Protein AF-A0A382TPK1-F1 (afdb_monomer)

Sequence (88 aa):
ILAALFTGVLDLTALLGVTMILFGTFYPQLGGHIVMMILAVAIAHMVSVVMKRRPPEERTYAPHLVATLLILGVLSFGILAIGRPIVG

Structure (mmCIF, N/CA/C/O backbone):
data_AF-A0A382TPK1-F1
#
_entry.id   AF-A0A382TPK1-F1
#
loop_
_atom_site.group_PDB
_atom_site.id
_atom_site.type_symbol
_atom_site.label_atom_id
_atom_site.label_alt_id
_atom_site.label_comp_id
_atom_site.label_asym_id
_atom_site.label_entity_id
_atom_site.label_seq_id
_atom_site.pdbx_PDB_ins_code
_atom_site.Cartn_x
_atom_site.Cartn_y
_atom_site.Cartn_z
_atom_site.occupancy
_atom_site.B_iso_or_equiv
_atom_site.auth_seq_id
_atom_site.auth_comp_id
_atom_site.auth_asym_id
_atom_site.auth_atom_id
_atom_site.pdbx_PDB_model_num
ATOM 1 N N . ILE A 1 1 ? 15.628 -8.037 -5.334 1.00 81.44 1 ILE A N 1
ATOM 2 C CA . ILE A 1 1 ? 15.432 -8.454 -3.922 1.00 81.44 1 ILE A CA 1
ATOM 3 C C . ILE A 1 1 ? 14.670 -7.384 -3.144 1.00 81.44 1 ILE A C 1
ATOM 5 O O . ILE A 1 1 ? 13.574 -7.679 -2.697 1.00 81.44 1 ILE A O 1
ATOM 9 N N . LEU A 1 2 ? 15.166 -6.141 -3.065 1.00 87.06 2 LEU A N 1
ATOM 10 C CA . LEU A 1 2 ? 14.545 -5.076 -2.258 1.00 87.06 2 LEU A CA 1
ATOM 11 C C . LEU A 1 2 ? 13.057 -4.815 -2.560 1.00 87.06 2 LEU A C 1
ATOM 13 O O . LEU A 1 2 ? 12.260 -4.764 -1.635 1.00 87.06 2 LEU A O 1
ATOM 17 N N . ALA A 1 3 ? 12.665 -4.729 -3.837 1.00 85.88 3 ALA A N 1
ATOM 18 C CA . ALA A 1 3 ? 11.258 -4.552 -4.213 1.00 85.88 3 ALA A CA 1
ATOM 19 C C . ALA A 1 3 ? 10.358 -5.697 -3.713 1.00 85.88 3 ALA A C 1
ATOM 21 O O . ALA A 1 3 ? 9.276 -5.448 -3.203 1.00 85.88 3 ALA A O 1
ATOM 22 N N . ALA A 1 4 ? 10.831 -6.945 -3.794 1.00 87.62 4 ALA A N 1
ATOM 23 C CA . ALA A 1 4 ? 10.082 -8.103 -3.312 1.00 87.62 4 ALA A CA 1
ATOM 24 C C . ALA A 1 4 ? 9.990 -8.135 -1.779 1.00 87.62 4 ALA A C 1
ATOM 26 O O . ALA A 1 4 ? 8.946 -8.488 -1.248 1.00 87.62 4 ALA A O 1
ATOM 27 N N . LEU A 1 5 ? 11.055 -7.731 -1.074 1.00 92.81 5 LEU A N 1
ATOM 28 C CA . LEU A 1 5 ? 11.021 -7.574 0.384 1.00 92.81 5 LEU A CA 1
ATOM 29 C C . LEU A 1 5 ? 10.018 -6.496 0.799 1.00 92.81 5 LEU A C 1
ATOM 31 O O . LEU A 1 5 ? 9.223 -6.723 1.702 1.00 92.81 5 LEU A O 1
ATOM 35 N N . PHE A 1 6 ? 10.026 -5.352 0.114 1.00 89.88 6 PHE A N 1
ATOM 36 C CA . PHE A 1 6 ? 9.076 -4.273 0.361 1.00 89.88 6 PHE A CA 1
ATOM 37 C C . PHE A 1 6 ? 7.627 -4.732 0.154 1.00 89.88 6 PHE A C 1
ATOM 39 O O . PHE A 1 6 ? 6.798 -4.535 1.038 1.00 89.88 6 PHE A O 1
ATOM 46 N N . THR A 1 7 ? 7.336 -5.410 -0.962 1.00 92.62 7 THR A N 1
ATOM 47 C CA . THR A 1 7 ? 6.016 -6.010 -1.206 1.00 92.62 7 THR A CA 1
ATOM 48 C C . THR A 1 7 ? 5.650 -7.028 -0.126 1.00 92.62 7 THR A C 1
ATOM 50 O O . THR A 1 7 ? 4.558 -6.951 0.416 1.00 92.62 7 THR A O 1
ATOM 53 N N . GLY A 1 8 ? 6.568 -7.915 0.268 1.00 93.06 8 GLY A N 1
ATOM 54 C CA . GLY A 1 8 ? 6.296 -8.913 1.308 1.00 93.06 8 GLY A CA 1
ATOM 55 C C . GLY A 1 8 ? 6.000 -8.307 2.685 1.00 93.06 8 GLY A C 1
ATOM 56 O O . GLY A 1 8 ? 5.125 -8.794 3.396 1.00 93.06 8 GLY A O 1
ATOM 57 N N . VAL A 1 9 ? 6.681 -7.218 3.063 1.00 94.25 9 VAL A N 1
ATOM 58 C CA . VAL A 1 9 ? 6.366 -6.475 4.298 1.00 94.25 9 VAL A CA 1
ATOM 59 C C . VAL A 1 9 ? 4.983 -5.834 4.201 1.00 94.25 9 VAL A C 1
ATOM 61 O O . VAL A 1 9 ? 4.202 -5.913 5.148 1.00 94.25 9 VAL A O 1
ATOM 64 N N . LEU A 1 10 ? 4.657 -5.239 3.054 1.00 93.06 10 LEU A N 1
ATOM 65 C CA . LEU A 1 10 ? 3.348 -4.642 2.808 1.00 93.06 10 LEU A CA 1
ATOM 66 C C . LEU A 1 10 ? 2.223 -5.684 2.924 1.00 93.06 10 LEU A C 1
ATOM 68 O O . LEU A 1 10 ? 1.228 -5.448 3.612 1.00 93.06 10 LEU A O 1
ATOM 72 N N . ASP A 1 11 ? 2.426 -6.867 2.348 1.00 93.69 11 ASP A N 1
ATOM 73 C CA . ASP A 1 11 ? 1.485 -7.986 2.420 1.00 93.69 11 ASP A CA 1
ATOM 74 C C . ASP A 1 11 ? 1.284 -8.468 3.853 1.00 93.69 11 ASP A C 1
ATOM 76 O O . ASP A 1 11 ? 0.151 -8.708 4.268 1.00 93.69 11 ASP A O 1
ATOM 80 N N . LEU A 1 12 ? 2.363 -8.558 4.637 1.00 92.94 12 LEU A N 1
ATOM 81 C CA . LEU A 1 12 ? 2.277 -8.919 6.048 1.00 92.94 12 LEU A CA 1
ATOM 82 C C . LEU A 1 12 ? 1.421 -7.912 6.826 1.00 92.94 12 LEU A C 1
ATOM 84 O O . LEU A 1 12 ? 0.564 -8.318 7.609 1.00 92.94 12 LEU A O 1
ATOM 88 N N . THR A 1 13 ? 1.611 -6.609 6.598 1.00 89.06 13 THR A N 1
ATOM 89 C CA . THR A 1 13 ? 0.803 -5.577 7.274 1.00 89.06 13 THR A CA 1
ATOM 90 C C . THR A 1 13 ? -0.672 -5.651 6.884 1.00 89.06 13 THR A C 1
ATOM 92 O O . THR A 1 13 ? -1.543 -5.571 7.752 1.00 89.06 13 THR A O 1
ATOM 95 N N . ALA A 1 14 ? -0.969 -5.892 5.605 1.00 89.44 14 ALA A N 1
ATOM 96 C CA . ALA A 1 14 ? -2.335 -6.078 5.134 1.00 89.44 14 ALA A CA 1
ATOM 97 C C . ALA A 1 14 ? -2.969 -7.347 5.726 1.00 89.44 14 ALA A C 1
ATOM 99 O O . ALA A 1 14 ? -4.114 -7.309 6.177 1.00 89.44 14 ALA A O 1
ATOM 100 N N . LEU A 1 15 ? -2.219 -8.451 5.791 1.00 91.25 15 LEU A N 1
ATOM 101 C CA . LEU A 1 15 ? -2.668 -9.712 6.379 1.00 91.25 15 LEU A CA 1
ATOM 102 C C . LEU A 1 15 ? -2.973 -9.567 7.872 1.00 91.25 15 LEU A C 1
ATOM 104 O O . LEU A 1 15 ? -3.995 -10.073 8.335 1.00 91.25 15 LEU A O 1
ATOM 108 N N . LEU A 1 16 ? -2.128 -8.855 8.623 1.00 87.31 16 LEU A N 1
ATOM 109 C CA . LEU A 1 16 ? -2.394 -8.528 10.025 1.00 87.31 16 LEU A CA 1
ATOM 110 C C . LEU A 1 16 ? -3.696 -7.732 10.161 1.00 87.31 16 LEU A C 1
ATOM 112 O O . LEU A 1 16 ? -4.545 -8.093 10.975 1.00 87.31 16 LEU A O 1
ATOM 116 N N . GLY A 1 17 ? -3.899 -6.718 9.314 1.00 82.31 17 GLY A N 1
ATOM 117 C CA . GLY A 1 17 ? -5.143 -5.949 9.269 1.00 82.31 17 GLY A CA 1
ATOM 118 C C . GLY A 1 17 ? -6.373 -6.826 9.017 1.00 82.31 17 GLY A C 1
ATOM 119 O O . GLY A 1 17 ? -7.338 -6.758 9.773 1.00 82.31 17 GLY A O 1
ATOM 120 N N . VAL A 1 18 ? -6.325 -7.708 8.014 1.00 85.00 18 VAL A N 1
ATOM 121 C CA . VAL A 1 18 ? -7.408 -8.666 7.718 1.00 85.00 18 VAL A CA 1
ATOM 122 C C . VAL A 1 18 ? -7.656 -9.606 8.896 1.00 85.00 18 VAL A C 1
ATOM 124 O O . VAL A 1 18 ? -8.800 -9.839 9.276 1.00 85.00 18 VAL A O 1
ATOM 127 N N . THR A 1 19 ? -6.593 -10.105 9.519 1.00 86.81 19 THR A N 1
ATOM 128 C CA . THR A 1 19 ? -6.675 -10.990 10.686 1.00 86.81 19 THR A CA 1
ATOM 129 C C . THR A 1 19 ? -7.416 -10.306 11.839 1.00 86.81 19 THR A C 1
ATOM 131 O O . THR A 1 19 ? -8.322 -10.892 12.425 1.00 86.81 19 THR A O 1
ATOM 134 N N . MET A 1 20 ? -7.122 -9.033 12.117 1.00 83.00 20 MET A N 1
ATOM 135 C CA . MET A 1 20 ? -7.822 -8.253 13.148 1.00 83.00 20 MET A CA 1
ATOM 136 C C . MET A 1 20 ? -9.329 -8.102 12.876 1.00 83.00 20 MET A C 1
ATOM 138 O O . MET A 1 20 ? -10.118 -8.114 13.826 1.00 83.00 20 MET A O 1
ATOM 142 N N . ILE A 1 21 ? -9.741 -8.008 11.604 1.00 82.50 21 ILE A N 1
ATOM 143 C CA . ILE A 1 21 ? -11.162 -8.014 11.214 1.00 82.50 21 ILE A CA 1
ATOM 144 C C . ILE A 1 21 ? -11.795 -9.363 11.563 1.00 82.50 21 ILE A C 1
ATOM 146 O O . ILE A 1 21 ? -12.853 -9.399 12.189 1.00 82.50 21 ILE A O 1
ATOM 150 N N . LEU A 1 22 ? -11.142 -10.467 11.180 1.00 85.44 22 LEU A N 1
ATOM 151 C CA . LEU A 1 22 ? -11.659 -11.824 11.389 1.00 85.44 22 LEU A CA 1
ATOM 152 C C . LEU A 1 22 ? -11.844 -12.158 12.875 1.00 85.44 22 LEU A C 1
ATOM 154 O O . LEU A 1 22 ? -12.792 -12.852 13.229 1.00 85.44 22 LEU A O 1
ATOM 158 N N . PHE A 1 23 ? -10.984 -11.626 13.744 1.00 87.75 23 PHE A N 1
ATOM 159 C CA . PHE A 1 23 ? -11.081 -11.798 15.196 1.00 87.75 23 PHE A CA 1
ATOM 160 C C . PHE A 1 23 ? -11.962 -10.746 15.898 1.00 87.75 23 PHE A C 1
ATOM 162 O O . PHE A 1 23 ? -11.978 -10.676 17.125 1.00 87.75 23 PHE A O 1
ATOM 169 N N . GLY A 1 24 ? -12.719 -9.934 15.150 1.00 73.50 24 GLY A N 1
ATOM 170 C CA . GLY A 1 24 ? -13.745 -9.043 15.706 1.00 73.50 24 GLY A CA 1
ATOM 171 C C . GLY A 1 24 ? -13.221 -7.753 16.343 1.00 73.50 24 GLY A C 1
ATOM 172 O O . GLY A 1 24 ? -13.983 -7.027 16.977 1.00 73.50 24 GLY A O 1
ATOM 173 N N . THR A 1 25 ? -11.946 -7.409 16.151 1.00 72.44 25 THR A N 1
ATOM 174 C CA . THR A 1 25 ? -11.345 -6.164 16.674 1.00 72.44 25 THR A CA 1
ATOM 175 C C . THR A 1 25 ? -11.565 -4.961 15.743 1.00 72.44 25 THR A C 1
ATOM 177 O O . THR A 1 25 ? -10.660 -4.162 15.501 1.00 72.44 25 THR A O 1
ATOM 180 N N . PHE A 1 26 ? -12.774 -4.828 15.189 1.00 67.69 26 PHE A N 1
ATOM 181 C CA . PHE A 1 26 ? -13.096 -3.835 14.162 1.00 67.69 26 PHE A CA 1
ATOM 182 C C . PHE A 1 26 ? -13.803 -2.601 14.737 1.00 67.69 26 PHE A C 1
ATOM 184 O O . PHE A 1 26 ? -14.839 -2.705 15.388 1.00 67.69 26 PHE A O 1
ATOM 191 N N . TYR A 1 27 ? -13.263 -1.417 14.449 1.00 73.31 27 TYR A N 1
ATOM 192 C CA . TYR A 1 27 ? -13.870 -0.116 14.743 1.00 73.31 27 TYR A CA 1
ATOM 193 C C . TYR A 1 27 ? -13.947 0.712 13.446 1.00 73.31 27 TYR A C 1
ATOM 195 O O . TYR A 1 27 ? -13.108 0.518 12.568 1.00 73.31 27 TYR A O 1
ATOM 203 N N . PRO A 1 28 ? -14.920 1.629 13.278 1.00 71.12 28 PRO A N 1
ATOM 204 C CA . PRO A 1 28 ? -15.196 2.288 11.991 1.00 71.12 28 PRO A CA 1
ATOM 205 C C . PRO A 1 28 ? -13.989 2.985 11.343 1.00 71.12 28 PRO A C 1
ATOM 207 O O . PRO A 1 28 ? -13.819 2.938 10.126 1.00 71.12 28 PRO A O 1
ATOM 210 N N . GLN A 1 29 ? -13.110 3.574 12.155 1.00 70.19 29 GLN A N 1
ATOM 211 C CA . GLN A 1 29 ? -11.885 4.245 11.710 1.00 70.19 29 GLN A CA 1
ATOM 212 C C . GLN A 1 29 ? -10.870 3.270 11.076 1.00 70.19 29 GLN A C 1
ATOM 214 O O . GLN A 1 29 ? -10.036 3.666 10.265 1.00 70.19 29 GLN A O 1
ATOM 219 N N . LEU A 1 30 ? -10.965 1.972 11.383 1.00 75.69 30 LEU A N 1
ATOM 220 C CA . LEU A 1 30 ? -10.116 0.933 10.802 1.00 75.69 30 LEU A CA 1
ATOM 221 C C . LEU A 1 30 ? -10.470 0.644 9.333 1.00 75.69 30 LEU A C 1
ATOM 223 O O . LEU A 1 30 ? -9.608 0.218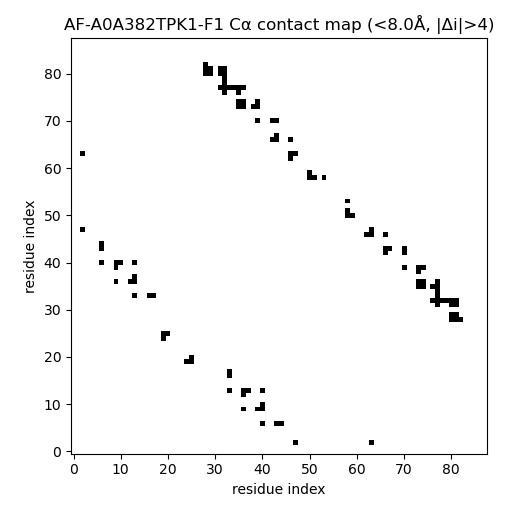 8.567 1.00 75.69 30 LEU A O 1
ATOM 227 N N . GLY A 1 31 ? -11.710 0.916 8.910 1.00 80.38 31 GLY A N 1
ATOM 228 C CA . GLY A 1 31 ? -12.162 0.660 7.540 1.00 80.38 31 GLY A CA 1
ATOM 229 C C . GLY A 1 31 ? -11.359 1.438 6.494 1.00 80.38 31 GLY A C 1
ATOM 230 O O . GLY A 1 31 ? -10.871 0.851 5.529 1.00 80.38 31 GLY A O 1
ATOM 231 N N . GLY A 1 32 ? -11.149 2.740 6.721 1.00 82.81 32 GLY A N 1
ATOM 232 C CA . GLY A 1 32 ? -10.332 3.578 5.836 1.00 82.81 32 GLY A CA 1
ATOM 233 C C . GLY A 1 32 ? -8.881 3.097 5.755 1.00 82.81 32 GLY A C 1
ATOM 234 O O . GLY A 1 32 ? -8.314 3.020 4.668 1.00 82.81 32 GLY A O 1
ATOM 235 N N . HIS A 1 33 ? -8.309 2.682 6.887 1.00 86.06 33 HIS A N 1
ATOM 236 C CA . HIS A 1 33 ? -6.964 2.114 6.940 1.00 86.06 33 HIS A CA 1
ATOM 237 C C . HIS A 1 33 ? -6.829 0.853 6.073 1.00 86.06 33 HIS A C 1
ATOM 239 O O . HIS A 1 33 ? -5.932 0.769 5.235 1.00 86.06 33 HIS A O 1
ATOM 245 N N . ILE A 1 34 ? -7.750 -0.104 6.222 1.00 86.56 34 ILE A N 1
ATOM 246 C CA . ILE A 1 34 ? -7.721 -1.382 5.493 1.00 86.56 34 ILE A CA 1
ATOM 247 C C . ILE A 1 34 ? -7.855 -1.174 3.983 1.00 86.56 34 ILE A C 1
ATOM 249 O O . ILE A 1 34 ? -7.114 -1.787 3.215 1.00 86.56 34 ILE A O 1
ATOM 253 N N . VAL A 1 35 ? -8.757 -0.290 3.545 1.00 89.00 35 VAL A N 1
ATOM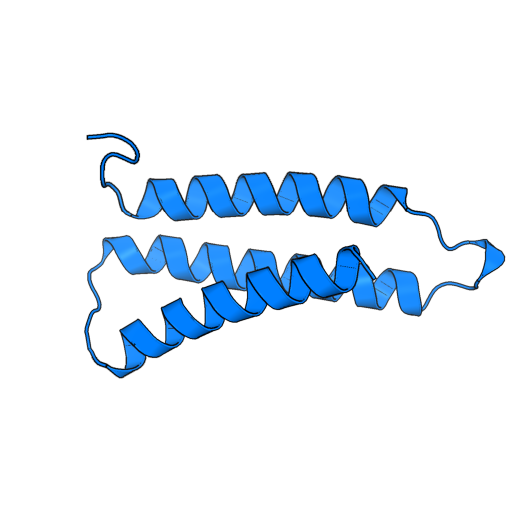 254 C CA . VAL A 1 35 ? -8.916 0.027 2.116 1.00 89.00 35 VAL A CA 1
ATOM 255 C C . VAL A 1 35 ? -7.608 0.560 1.531 1.00 89.00 35 VAL A C 1
ATOM 257 O O . VAL A 1 35 ? -7.177 0.111 0.467 1.00 89.00 35 VAL A O 1
ATOM 260 N N . MET A 1 36 ? -6.931 1.457 2.252 1.00 91.50 36 MET A N 1
ATOM 261 C CA . MET A 1 36 ? -5.634 1.985 1.827 1.00 91.50 36 MET A CA 1
ATOM 262 C C . MET A 1 36 ? -4.545 0.901 1.812 1.00 91.50 36 MET A C 1
ATOM 264 O O . MET A 1 36 ? -3.706 0.907 0.912 1.00 91.50 36 MET A O 1
ATOM 268 N N . MET A 1 37 ? -4.575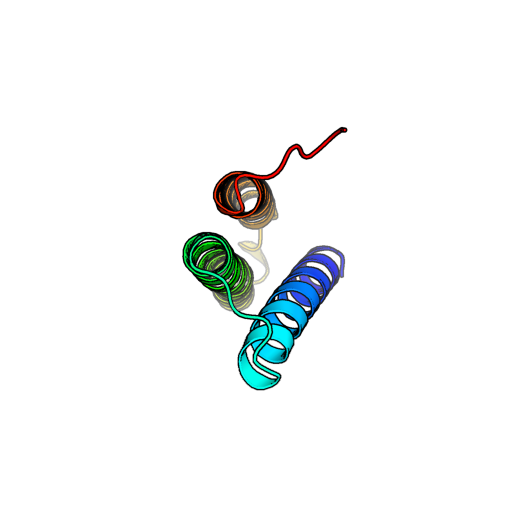 -0.076 2.729 1.00 91.94 37 MET A N 1
ATOM 269 C CA . MET A 1 37 ? -3.641 -1.218 2.709 1.00 91.94 37 MET A CA 1
ATOM 270 C C . MET A 1 37 ? -3.837 -2.101 1.481 1.00 91.94 37 MET A C 1
ATOM 272 O O . MET A 1 37 ? -2.864 -2.444 0.810 1.00 91.94 37 MET A O 1
ATOM 276 N N . ILE A 1 38 ? -5.083 -2.424 1.138 1.00 91.88 38 ILE A N 1
ATOM 277 C CA . ILE A 1 38 ? -5.391 -3.232 -0.049 1.00 91.88 38 ILE A CA 1
ATOM 278 C C . ILE A 1 38 ? -4.939 -2.503 -1.321 1.00 91.88 38 ILE A C 1
ATOM 280 O O . ILE A 1 38 ? -4.319 -3.111 -2.197 1.00 91.88 38 ILE A O 1
ATOM 284 N N . LEU A 1 39 ? -5.191 -1.193 -1.409 1.00 93.81 39 LEU A N 1
ATOM 285 C CA . LEU A 1 39 ? -4.734 -0.374 -2.531 1.00 93.81 39 LEU A CA 1
ATOM 286 C C . LEU A 1 39 ? -3.203 -0.386 -2.652 1.00 93.81 39 LEU A C 1
ATOM 288 O O . LEU A 1 39 ? -2.671 -0.575 -3.747 1.00 93.81 39 LEU A O 1
ATOM 292 N N . ALA A 1 40 ? -2.492 -0.225 -1.537 1.00 94.62 40 ALA A N 1
ATOM 293 C CA . ALA A 1 40 ? -1.036 -0.266 -1.514 1.00 94.62 40 ALA A CA 1
ATOM 294 C C . ALA A 1 40 ? -0.493 -1.615 -2.022 1.00 94.62 40 ALA A C 1
ATOM 296 O O . ALA A 1 40 ? 0.380 -1.638 -2.897 1.00 94.62 40 ALA A O 1
ATOM 297 N N . VAL A 1 41 ? -1.041 -2.733 -1.527 1.00 95.56 41 VAL A N 1
ATOM 298 C CA . VAL A 1 41 ? -0.684 -4.095 -1.967 1.00 95.56 41 VAL A CA 1
ATOM 299 C C . VAL A 1 41 ? -0.908 -4.267 -3.468 1.00 95.56 41 VAL A C 1
ATOM 301 O O . VAL A 1 41 ? -0.033 -4.789 -4.170 1.00 95.56 41 VAL A O 1
ATOM 304 N N . ALA A 1 42 ? -2.044 -3.790 -3.981 1.00 95.50 42 ALA A N 1
ATOM 305 C CA . ALA A 1 42 ? -2.373 -3.865 -5.399 1.00 95.50 42 ALA A CA 1
ATOM 306 C C . ALA A 1 42 ? -1.361 -3.097 -6.264 1.00 95.50 42 ALA A C 1
ATOM 308 O O . ALA A 1 42 ? -0.882 -3.632 -7.265 1.00 95.50 42 ALA A O 1
ATOM 309 N N . ILE A 1 43 ? -0.982 -1.878 -5.864 1.00 95.44 43 ILE A N 1
ATOM 310 C CA . ILE A 1 43 ? 0.018 -1.064 -6.576 1.00 95.44 43 ILE A CA 1
ATOM 311 C C . ILE A 1 43 ? 1.380 -1.774 -6.594 1.00 95.44 43 ILE A C 1
ATOM 313 O O . ILE A 1 43 ? 2.007 -1.879 -7.654 1.00 95.44 43 ILE A O 1
ATOM 317 N N . ALA A 1 44 ? 1.825 -2.305 -5.450 1.00 94.25 44 ALA A N 1
ATOM 318 C CA . ALA A 1 44 ? 3.115 -2.988 -5.326 1.00 94.25 44 ALA A CA 1
ATOM 319 C C . ALA A 1 44 ? 3.217 -4.210 -6.255 1.00 94.25 44 ALA A C 1
ATOM 321 O O . ALA A 1 44 ? 4.213 -4.401 -6.967 1.00 94.25 44 ALA A O 1
ATOM 322 N N . HIS A 1 45 ? 2.155 -5.017 -6.290 1.00 94.06 45 HIS A N 1
ATOM 323 C CA . HIS A 1 45 ? 2.063 -6.180 -7.164 1.00 94.06 45 HIS A CA 1
ATOM 324 C C . HIS A 1 45 ? 1.948 -5.793 -8.632 1.00 94.06 45 HIS A C 1
ATOM 326 O O . HIS A 1 45 ? 2.629 -6.386 -9.470 1.00 94.06 45 HIS A O 1
ATOM 332 N N . MET A 1 46 ? 1.139 -4.783 -8.957 1.00 94.31 46 MET A N 1
ATOM 333 C CA . MET A 1 46 ? 0.952 -4.322 -10.330 1.00 94.31 46 MET A CA 1
ATOM 334 C C . MET A 1 46 ? 2.281 -3.895 -10.950 1.00 94.31 46 MET A C 1
ATOM 336 O O . MET A 1 46 ? 2.635 -4.371 -12.026 1.00 94.31 46 MET A O 1
ATOM 340 N N . VAL A 1 47 ? 3.063 -3.069 -10.255 1.00 92.81 47 VAL A N 1
ATOM 341 C CA . VAL A 1 47 ? 4.367 -2.599 -10.751 1.00 92.81 47 VAL A CA 1
ATOM 342 C C . VAL A 1 47 ? 5.332 -3.768 -10.933 1.00 92.81 47 VAL A C 1
ATOM 344 O O . VAL A 1 47 ? 5.982 -3.873 -11.976 1.00 92.81 47 VAL A O 1
ATOM 347 N N . SER A 1 48 ? 5.355 -4.702 -9.980 1.00 89.44 48 SER A N 1
ATOM 348 C CA . SER A 1 48 ? 6.155 -5.926 -10.081 1.00 89.44 48 SER A CA 1
ATOM 349 C C . SER A 1 48 ? 5.768 -6.773 -11.298 1.00 89.44 48 SER A C 1
ATOM 351 O O . SER A 1 48 ? 6.642 -7.263 -12.014 1.00 89.44 48 SER A O 1
ATOM 353 N N . VAL A 1 49 ? 4.469 -6.939 -11.567 1.00 92.31 49 VAL A N 1
ATOM 354 C CA . VAL A 1 49 ? 3.958 -7.683 -12.728 1.00 92.31 49 VAL A CA 1
ATOM 355 C C . VAL A 1 49 ? 4.315 -6.975 -14.031 1.00 92.31 49 VAL A C 1
ATOM 357 O O . VAL A 1 49 ? 4.837 -7.617 -14.942 1.00 92.31 49 VAL A O 1
ATOM 360 N N . VAL A 1 50 ? 4.089 -5.663 -14.123 1.00 91.44 50 VAL A N 1
ATOM 361 C CA . VAL A 1 50 ? 4.391 -4.881 -15.331 1.00 91.44 50 VAL A CA 1
ATOM 362 C C . VAL A 1 50 ? 5.888 -4.941 -15.638 1.00 91.44 50 VAL A C 1
ATOM 364 O O . VAL A 1 50 ? 6.256 -5.215 -16.776 1.00 91.44 50 VAL A O 1
ATOM 367 N N . MET A 1 51 ? 6.765 -4.768 -14.644 1.00 90.75 51 MET A N 1
ATOM 368 C CA . MET A 1 51 ? 8.217 -4.835 -14.864 1.00 90.75 51 MET A CA 1
ATOM 369 C C . MET A 1 51 ? 8.712 -6.243 -15.194 1.00 90.75 51 MET A C 1
ATOM 371 O O . MET A 1 51 ? 9.606 -6.391 -16.025 1.00 90.75 51 MET A O 1
ATOM 375 N N . LYS A 1 52 ? 8.115 -7.292 -14.613 1.00 88.56 52 LYS A N 1
ATOM 376 C CA . LYS A 1 52 ? 8.438 -8.683 -14.978 1.00 88.56 52 LYS A CA 1
ATOM 377 C C . LYS A 1 52 ? 8.067 -9.005 -16.428 1.00 88.56 52 LYS A C 1
ATOM 379 O O . LYS A 1 52 ? 8.789 -9.766 -17.067 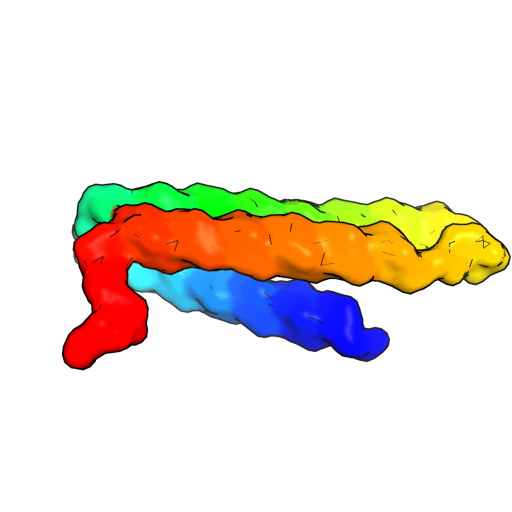1.00 88.56 52 LYS A O 1
ATOM 384 N N . ARG A 1 53 ? 6.979 -8.418 -16.941 1.00 91.00 53 ARG A N 1
ATOM 385 C CA . ARG A 1 53 ? 6.514 -8.602 -18.326 1.00 91.00 53 ARG A CA 1
ATOM 386 C C . ARG A 1 53 ? 7.349 -7.853 -19.367 1.00 91.00 53 ARG A C 1
ATOM 388 O O . ARG A 1 53 ? 7.249 -8.193 -20.540 1.00 91.00 53 ARG A O 1
ATOM 395 N N . ARG A 1 54 ? 8.159 -6.863 -18.974 1.00 88.56 54 ARG A N 1
ATOM 396 C CA . ARG A 1 54 ? 9.028 -6.140 -19.915 1.00 88.56 54 ARG A CA 1
ATOM 397 C C . ARG A 1 54 ? 10.241 -6.978 -20.343 1.00 88.56 54 ARG A C 1
ATOM 399 O O . ARG A 1 54 ? 10.764 -7.733 -19.503 1.00 88.56 54 ARG A O 1
ATOM 406 N N . PRO A 1 55 ? 10.717 -6.812 -21.597 1.00 90.81 55 PRO A N 1
ATOM 407 C CA . PRO A 1 55 ? 11.998 -7.351 -22.045 1.00 90.81 55 PRO A CA 1
ATOM 408 C C . PRO A 1 55 ? 13.119 -6.947 -21.078 1.00 90.81 55 PRO A C 1
ATOM 410 O O . PRO A 1 55 ? 13.069 -5.836 -20.546 1.00 90.81 55 PRO A O 1
ATOM 413 N N . PRO A 1 56 ? 14.130 -7.801 -20.825 1.00 83.88 56 PRO A N 1
ATOM 414 C CA . PRO A 1 56 ? 15.203 -7.500 -19.872 1.00 83.88 56 PRO A CA 1
ATOM 415 C C . PRO A 1 56 ? 15.911 -6.161 -20.124 1.00 83.88 56 PRO A C 1
ATOM 417 O O . PRO A 1 56 ? 16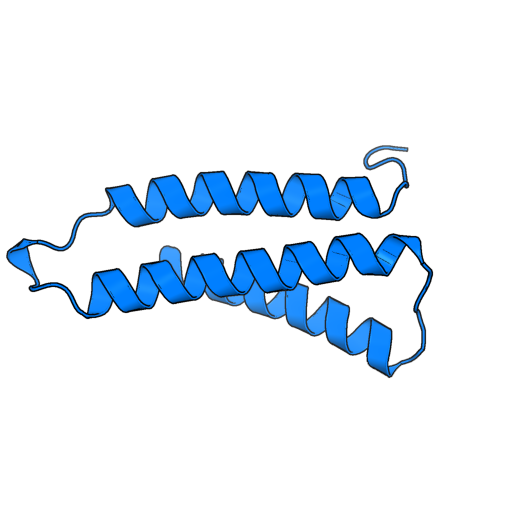.302 -5.496 -19.170 1.00 83.88 56 PRO A O 1
ATOM 420 N N . GLU A 1 57 ? 16.005 -5.764 -21.391 1.00 87.06 57 GLU A N 1
ATOM 421 C CA . GLU A 1 57 ? 16.636 -4.537 -21.900 1.00 87.06 57 GLU A CA 1
ATOM 422 C C . GLU A 1 57 ? 15.893 -3.262 -21.466 1.00 87.06 57 GLU A C 1
ATOM 424 O O . GLU A 1 57 ? 16.499 -2.219 -21.238 1.00 87.06 57 GLU A O 1
ATOM 429 N N . GLU A 1 58 ? 14.572 -3.354 -21.301 1.00 85.50 58 GLU A N 1
ATOM 430 C CA . GLU A 1 58 ? 13.683 -2.233 -20.969 1.00 85.50 58 GLU A CA 1
ATOM 431 C C . GLU A 1 58 ? 13.332 -2.169 -19.473 1.00 85.50 58 GLU A C 1
ATOM 433 O O . GLU A 1 58 ? 12.542 -1.320 -19.030 1.00 85.50 58 GLU A O 1
ATOM 438 N N . ARG A 1 59 ? 13.866 -3.097 -18.668 1.00 86.06 59 ARG A N 1
ATOM 439 C CA . ARG A 1 59 ? 13.617 -3.140 -17.224 1.00 86.06 59 ARG A CA 1
ATOM 440 C C . ARG A 1 59 ? 14.383 -2.020 -16.541 1.00 86.06 59 ARG A C 1
ATOM 442 O O . ARG A 1 59 ? 15.597 -2.075 -16.381 1.00 86.06 59 ARG A O 1
ATOM 449 N N . THR A 1 60 ? 13.645 -1.025 -16.068 1.00 88.69 60 THR A N 1
ATOM 450 C CA . THR A 1 60 ? 14.194 0.102 -15.315 1.00 88.69 60 THR A CA 1
ATOM 451 C C . THR A 1 60 ? 13.688 0.107 -13.874 1.00 88.69 60 THR A C 1
ATOM 453 O O . THR A 1 60 ? 12.655 -0.477 -13.536 1.00 88.69 60 THR A O 1
ATOM 456 N N . TYR A 1 61 ? 14.426 0.785 -12.995 1.00 86.25 61 TYR A N 1
ATOM 457 C CA . TYR A 1 61 ? 14.057 0.924 -11.583 1.00 86.25 61 TYR A CA 1
ATOM 458 C C . TYR A 1 61 ? 13.102 2.092 -11.310 1.00 86.25 61 TYR A C 1
ATOM 460 O O . TYR A 1 61 ? 12.453 2.109 -10.267 1.00 86.25 61 TYR A O 1
ATOM 468 N N . ALA A 1 62 ? 12.968 3.040 -12.243 1.00 91.31 62 ALA A N 1
ATOM 469 C CA . ALA A 1 62 ? 12.148 4.235 -12.051 1.00 91.31 62 ALA A CA 1
ATOM 470 C C . ALA A 1 62 ? 10.679 3.927 -11.682 1.00 91.31 62 ALA A C 1
ATOM 472 O O . ALA A 1 62 ? 10.185 4.529 -10.728 1.00 91.31 62 ALA A O 1
ATOM 473 N N . PRO A 1 63 ? 9.987 2.953 -12.314 1.00 90.00 63 PRO A N 1
ATOM 474 C CA . PRO A 1 63 ? 8.617 2.607 -11.929 1.00 90.00 63 PRO A CA 1
ATOM 475 C C . PRO A 1 63 ? 8.503 2.083 -10.495 1.00 90.00 63 PRO A C 1
ATOM 477 O O . PRO A 1 63 ? 7.531 2.390 -9.814 1.00 90.00 63 PRO A O 1
ATOM 480 N N . HIS A 1 64 ? 9.506 1.342 -10.009 1.00 89.50 64 HIS A N 1
ATOM 481 C CA . HIS A 1 64 ? 9.534 0.883 -8.620 1.00 89.50 64 HIS A CA 1
ATOM 482 C C . HIS A 1 64 ? 9.718 2.052 -7.652 1.00 89.50 64 HIS A C 1
ATOM 484 O O . HIS A 1 64 ? 9.049 2.086 -6.629 1.00 89.50 64 HIS A O 1
ATOM 490 N N . LEU A 1 65 ? 10.573 3.027 -7.974 1.00 91.50 65 LEU A N 1
ATOM 491 C CA . LEU A 1 65 ? 10.775 4.206 -7.127 1.00 91.50 65 LEU A CA 1
ATOM 492 C C . LEU A 1 65 ? 9.488 5.032 -6.996 1.00 91.50 65 LEU A C 1
ATOM 494 O O . LEU A 1 65 ? 9.069 5.348 -5.884 1.00 91.50 65 LEU A O 1
ATOM 498 N N . VAL A 1 66 ? 8.843 5.338 -8.126 1.00 94.56 66 VAL A N 1
ATOM 499 C CA . VAL A 1 66 ? 7.580 6.093 -8.154 1.00 94.56 66 VAL A CA 1
ATOM 500 C C . VAL A 1 66 ? 6.488 5.343 -7.393 1.00 94.56 66 VAL A C 1
ATOM 502 O O . VAL A 1 66 ? 5.785 5.937 -6.579 1.00 94.56 66 VAL A O 1
ATOM 505 N N . ALA A 1 67 ? 6.383 4.030 -7.605 1.00 92.69 67 ALA A N 1
ATOM 506 C CA . ALA A 1 67 ? 5.432 3.192 -6.889 1.00 92.69 67 ALA A CA 1
ATOM 507 C C . ALA A 1 67 ? 5.684 3.186 -5.380 1.00 92.69 67 ALA A C 1
ATOM 509 O O . ALA A 1 67 ? 4.737 3.327 -4.617 1.00 92.69 67 ALA A O 1
ATOM 510 N N . THR A 1 68 ? 6.940 3.073 -4.943 1.00 92.44 68 THR A N 1
ATOM 511 C CA . THR A 1 68 ? 7.293 3.128 -3.520 1.00 92.44 68 THR A CA 1
ATOM 512 C C . THR A 1 68 ? 6.853 4.449 -2.899 1.00 92.44 68 THR A C 1
ATOM 514 O O . THR A 1 68 ? 6.202 4.431 -1.861 1.00 92.44 68 THR A O 1
ATOM 517 N N . LEU A 1 69 ? 7.134 5.591 -3.536 1.00 95.19 69 LEU A N 1
ATOM 518 C CA . LEU A 1 69 ? 6.708 6.902 -3.026 1.00 95.19 69 LEU A CA 1
ATOM 519 C C . LEU A 1 69 ? 5.181 7.020 -2.944 1.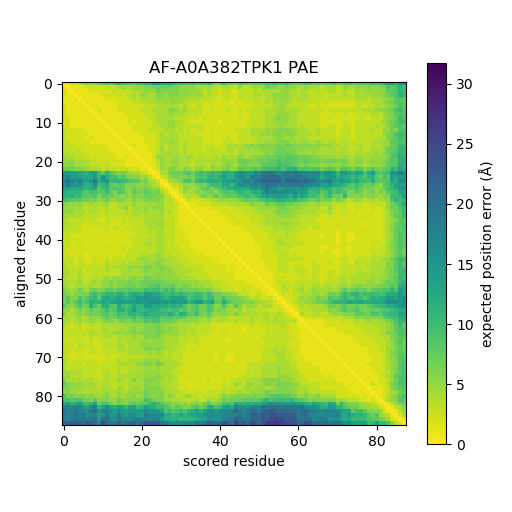00 95.19 69 LEU A C 1
ATOM 521 O O . LEU A 1 69 ? 4.650 7.491 -1.939 1.00 95.19 69 LEU A O 1
ATOM 525 N N . LEU A 1 70 ? 4.473 6.543 -3.970 1.00 95.75 70 LEU A N 1
ATOM 526 C CA . LEU A 1 70 ? 3.013 6.511 -3.980 1.00 95.75 70 LEU A CA 1
ATOM 527 C C . LEU A 1 70 ? 2.465 5.637 -2.845 1.00 95.75 70 LEU A C 1
ATOM 529 O O . LEU A 1 70 ? 1.563 6.059 -2.124 1.00 95.75 70 LEU A O 1
ATOM 533 N N . ILE A 1 71 ? 3.035 4.446 -2.654 1.00 95.44 71 ILE A N 1
ATOM 534 C CA . ILE A 1 71 ? 2.654 3.519 -1.588 1.00 95.44 71 ILE A CA 1
ATOM 535 C C . ILE A 1 71 ? 2.892 4.155 -0.221 1.00 95.44 71 ILE A C 1
ATOM 537 O O . ILE A 1 71 ? 1.992 4.122 0.607 1.00 95.44 71 ILE A O 1
ATOM 541 N N . LEU A 1 72 ? 4.040 4.795 0.013 1.00 93.44 72 LEU A N 1
ATOM 542 C CA . LEU A 1 72 ? 4.309 5.503 1.270 1.00 93.44 72 LEU A CA 1
ATOM 543 C C . LEU A 1 72 ? 3.268 6.600 1.546 1.00 93.44 72 LEU A C 1
ATOM 545 O O . LEU A 1 72 ? 2.822 6.753 2.685 1.00 93.44 72 LEU A O 1
ATOM 549 N N . GLY A 1 73 ? 2.828 7.318 0.509 1.00 94.31 73 GLY A N 1
ATOM 550 C CA . GLY A 1 73 ? 1.723 8.272 0.608 1.00 94.31 73 GLY A CA 1
ATOM 551 C C . GLY A 1 73 ? 0.410 7.602 1.020 1.00 94.31 73 GLY A C 1
ATOM 552 O O . GLY A 1 73 ? -0.212 8.005 2.002 1.00 94.31 73 GLY A O 1
ATOM 553 N N . VAL A 1 74 ? 0.016 6.534 0.321 1.00 93.94 74 VAL A N 1
ATOM 554 C CA . VAL A 1 74 ? -1.194 5.747 0.625 1.00 93.94 74 VAL A CA 1
ATOM 555 C C . VAL A 1 74 ? -1.156 5.190 2.052 1.00 93.94 74 VAL A C 1
ATOM 557 O O . VAL A 1 74 ? -2.147 5.297 2.774 1.00 93.94 74 VAL A O 1
ATOM 560 N N . LEU A 1 75 ? -0.011 4.657 2.486 1.00 90.69 75 LEU A N 1
ATOM 561 C CA . LEU A 1 75 ? 0.198 4.168 3.849 1.00 90.69 75 LEU A CA 1
ATOM 562 C C . LEU A 1 75 ? -0.015 5.282 4.877 1.00 90.69 75 LEU A C 1
ATOM 564 O O . LEU A 1 75 ? -0.732 5.086 5.855 1.00 90.69 75 LEU A O 1
ATOM 568 N N . SER A 1 76 ? 0.555 6.463 4.627 1.00 90.81 76 SER A N 1
ATOM 569 C CA . SER A 1 76 ? 0.424 7.626 5.510 1.00 90.81 76 SER A CA 1
ATOM 570 C C . SER A 1 76 ? -1.041 8.038 5.677 1.00 90.81 76 SER A C 1
ATOM 572 O O . SER A 1 76 ? -1.515 8.184 6.801 1.00 90.81 76 SER A O 1
ATOM 574 N N . PHE A 1 77 ? -1.799 8.136 4.580 1.00 89.06 77 PHE A N 1
ATOM 575 C CA . PHE A 1 77 ? -3.241 8.405 4.637 1.00 89.06 77 PHE A CA 1
ATOM 576 C C . PHE A 1 77 ? -4.024 7.297 5.348 1.00 89.06 77 PHE A C 1
ATOM 578 O O . PHE A 1 77 ? -4.926 7.593 6.130 1.00 89.06 77 PHE A O 1
ATOM 585 N N . GLY A 1 78 ? -3.667 6.031 5.121 1.00 87.0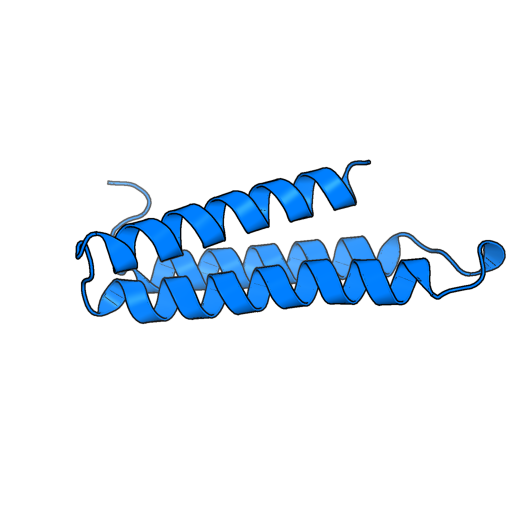6 78 GLY A N 1
ATOM 586 C CA . GLY A 1 78 ? -4.265 4.901 5.825 1.00 87.06 78 GLY A CA 1
ATOM 587 C C . GLY A 1 78 ? -4.061 4.983 7.337 1.00 87.06 78 GLY A C 1
ATOM 588 O O . GLY A 1 78 ? -4.981 4.689 8.092 1.00 87.06 78 GLY A O 1
ATOM 589 N N . ILE A 1 79 ? -2.879 5.390 7.804 1.00 86.06 79 ILE A N 1
ATOM 590 C CA . ILE A 1 79 ? -2.601 5.588 9.236 1.00 86.06 79 ILE A CA 1
ATOM 591 C C . ILE A 1 79 ? -3.412 6.769 9.781 1.00 86.06 79 ILE A C 1
ATOM 593 O O . ILE A 1 79 ? -4.047 6.643 10.824 1.00 86.06 79 ILE A O 1
ATOM 597 N N . LEU A 1 80 ? -3.450 7.894 9.063 1.00 86.50 80 LEU A N 1
ATOM 598 C CA . LEU A 1 80 ? -4.228 9.070 9.471 1.00 86.50 80 LEU A CA 1
ATOM 599 C C . LEU A 1 80 ? -5.732 8.770 9.568 1.00 86.50 80 LEU A C 1
ATOM 601 O O . LEU A 1 80 ? -6.402 9.295 10.457 1.00 86.50 80 LEU A O 1
ATOM 605 N N . ALA A 1 81 ? -6.255 7.878 8.720 1.00 84.25 81 ALA A N 1
ATOM 606 C CA . ALA A 1 81 ? -7.649 7.435 8.765 1.00 84.25 81 ALA A CA 1
ATOM 607 C C . ALA A 1 81 ? -8.029 6.723 10.078 1.00 84.25 81 ALA A C 1
ATOM 609 O O . ALA A 1 81 ? -9.201 6.726 10.449 1.00 84.25 81 ALA A O 1
ATOM 610 N N . ILE A 1 82 ? -7.055 6.171 10.814 1.00 81.94 82 ILE A N 1
ATOM 611 C CA . ILE A 1 82 ? -7.276 5.572 12.141 1.00 81.94 82 ILE A CA 1
ATOM 612 C C . ILE A 1 82 ? -7.730 6.645 13.152 1.00 81.94 82 ILE A C 1
ATOM 614 O O . ILE A 1 82 ? -8.417 6.322 14.125 1.00 81.94 82 ILE A O 1
ATOM 618 N N . GLY A 1 83 ? -7.381 7.920 12.929 1.00 75.19 83 GLY A N 1
ATOM 619 C CA . GLY A 1 83 ? -7.830 9.051 13.749 1.00 75.19 83 GLY A CA 1
ATOM 620 C C . GLY A 1 83 ? -7.213 9.102 15.149 1.00 75.19 83 GLY A C 1
ATOM 621 O O . GLY A 1 83 ? -7.762 9.746 16.040 1.00 75.19 83 GLY A O 1
ATOM 622 N N . ARG A 1 84 ? -6.090 8.408 15.362 1.00 73.38 84 ARG A N 1
ATOM 623 C CA . ARG A 1 84 ? -5.337 8.388 16.624 1.00 73.38 84 ARG A CA 1
ATOM 624 C C . ARG A 1 84 ? -4.025 9.165 16.457 1.00 73.38 84 ARG A C 1
ATOM 626 O O . ARG A 1 84 ? -3.457 9.120 15.363 1.00 73.38 84 ARG A O 1
ATOM 633 N N . PRO A 1 85 ? -3.519 9.850 17.499 1.00 65.12 85 PRO A N 1
ATOM 634 C CA . PRO A 1 85 ? -2.207 10.488 17.439 1.00 65.12 85 PRO A CA 1
ATOM 635 C C . PRO A 1 85 ? -1.123 9.449 17.126 1.00 65.12 85 PRO A C 1
ATOM 637 O O . PRO A 1 85 ? -1.053 8.412 17.780 1.00 65.12 85 PRO A O 1
ATOM 640 N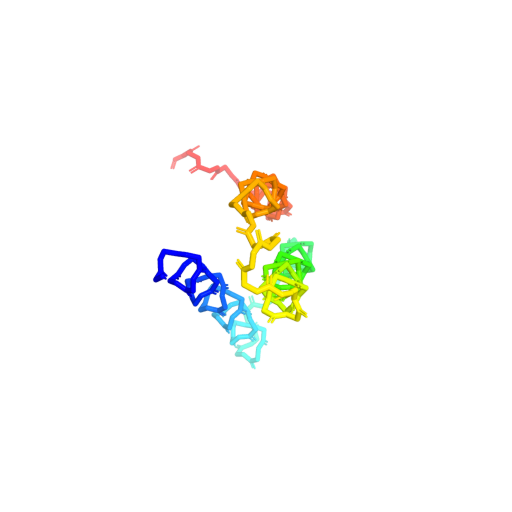 N . ILE A 1 86 ? -0.292 9.719 16.113 1.00 61.31 86 ILE A N 1
ATOM 641 C CA . ILE A 1 86 ? 0.856 8.864 15.748 1.00 61.31 86 ILE A CA 1
ATOM 642 C C . ILE A 1 86 ? 1.971 8.991 16.801 1.00 61.31 86 ILE A C 1
ATOM 644 O O . ILE A 1 86 ? 2.730 8.054 17.030 1.00 61.31 86 ILE A O 1
ATOM 648 N N . VAL A 1 87 ? 2.043 10.152 17.455 1.00 61.53 87 VAL A N 1
ATOM 649 C CA . VAL A 1 87 ? 2.932 10.458 18.576 1.00 61.53 87 VAL A CA 1
ATOM 650 C C . VAL A 1 87 ? 2.054 11.020 19.691 1.00 61.53 87 VAL A C 1
ATOM 652 O O . VAL A 1 87 ? 1.295 11.962 19.450 1.00 61.53 87 VAL A O 1
ATOM 655 N N . GLY A 1 88 ? 2.120 10.412 20.872 1.00 50.66 88 GLY A N 1
ATOM 656 C CA . GLY A 1 88 ? 1.306 10.741 22.041 1.00 50.66 88 GLY A CA 1
ATOM 657 C C . GLY A 1 88 ? 1.771 9.949 23.245 1.00 50.66 88 GLY A C 1
ATOM 658 O O . GLY A 1 88 ? 1.841 8.708 23.111 1.00 50.66 88 GLY A O 1
#

Organism: NCBI:txid408172

Foldseek 3Di:
DVLVVVLVVLVVVLVVLVVCVVVPVDDPLLVLLNVLSVVLNVLSVVLVVVLVPDDPVPRDCVSVVVSVVVNVVSNVRSVVSSVDDPPD

Nearest PDB structures (foldseek):
  8agb-assembly1_D  TM=6.234E-01  e=7.074E+00  Saccharomyces cerevisiae

Mean predicted aligned error: 5.15 Å

Secondary structure (DSSP, 8-state):
-HHHHHHHHHHHHHHHHHHHHHTT---HHHHHHHHHHHHHHHHHHHHHHHHHHS-GGG--SHHHHHHHHHHHHHHHHHHHTT-S-S--

Radius of gyration: 14.9 Å; Cα contacts (8 Å, |Δi|>4): 59; chains: 1; bounding box: 32×23×44 Å

Solvent-accessible surface area (backbone atoms only — not comparable to full-atom values): 4926 Å² total; per-residue (Å²): 110,68,68,59,52,52,41,52,53,48,47,50,55,41,49,52,53,52,50,39,50,77,73,66,72,69,52,80,40,49,54,51,22,50,54,29,38,54,52,35,46,51,51,50,50,48,51,53,52,55,50,66,70,41,58,81,91,73,55,67,65,63,65,57,53,54,48,50,56,51,34,53,50,37,49,51,53,15,53,56,41,50,72,59,77,94,73,128

pLDDT: mean 86.62, std 8.79, range [50.66, 95.75]

=== Feature glossary ===
Reading guide. The protein is described through the following features:

Foldseek 3Di. A 3Di character summarizes, for each residue, the relative orientation of the Cα frame of its nearest spatial neighbor. Because it encodes fold topology rather than chemistry, 3Di alignments detect remote structural similarity that sequence alignment misses.

Contact-map, Ramachandran, and PAE plots. Plot images: a contact map (which residues are close in 3D, as an N×N binary image), a Ramachandran scatter (backbone torsion angles, revealing secondary-structure composition at a glance), and — for AlphaFold structures — a PAE heatmap (pairwise prediction confidence).

Radius of gyration, Cα contacts, bounding box. Radius of gyration (Rg) is the root-mean-square distance of Cα atoms from their centroid — a single number for overall size and compactness. A globular domain of N residues has Rg ≈ 2.2·N^0.38 Å; an extended or disordered chain has a much larger Rg. The Cα contact count is the number of residue pairs whose Cα atoms are within 8 Å and are more than four positions apart in sequence — a standard proxy for tertiary packing density. The bounding box is the smallest axis-aligned box enclosing all Cα atoms.

Secondary structure (8-state, DSSP). Eight-state secondary structure (DSSP): H is the canonical α-helix, G the tighter 3₁₀-helix, I the wider π-helix; E/B are β-structure, T and S are turns and bends, and '-' is everything else. DSSP derives these from the pattern of main-chain N–H···O=C hydrogen bonds, not from the sequence.

B-factor. B-factor (Debye–Waller factor) reflects atomic displacement in the crystal lattice. It is an experimental observable (units Å²), not a prediction; low values mean the atom is pinned down, high values mean it moves or is heterogeneous across the crystal.

pLDDT. pLDDT is the predicted lDDT-Cα score: AlphaFold's confidence that the local environment of each residue (all inter-atomic distances within 15 Å) is correctly placed. It is a per-residue number between 0 and 100, with higher meaning more reliable.

Nearest PDB structur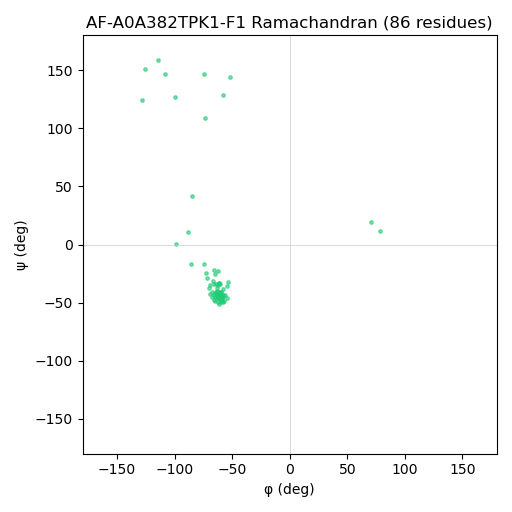es. Nearest PDB neighbors are the top structural matches found by Foldseek when searching this structure against the entire Protein Data Bank. Each hit reports a TM-score (0 to 1; >0.5 almost always implies the same fold) and an E-value. These are *structural* homologs — they may share no detectable sequence similarity.

Solvent-accessible surface area. Accessible surface area quantifies burial. A residue with SASA near zero is packed into the hydrophobic core; one with SASA >100 Å² sits on the surface. Computed here via the Shrake–Rupley numerical algorithm with a 1.4 Å probe.

Rendered structure images. Structure images are PyMOL renders from six orthogonal camera directions. Cartoon representation draws helices as coils and strands as arrows; sticks shows the backbone as bonds; surface shows the solvent-excluded envelope. Rainbow coloring maps sequence position to hue (blue→red, N→C); chain coloring assigns a distinct color per polypeptide.

Backbone torsions (φ/ψ). φ (phi) and ψ (psi) are the two rotatable backbone dihedrals per residue: φ is the C(i-1)–N–Cα–C torsion, ψ is the N–Cα–C–N(i+1) torsion, both in degrees on (−180°, 180°]. α-helical residues cluster near (−60°, −45°); β-strand residues near (−120°, +130°). A Ramachandran plot is simply a scatter of (φ, ψ) for every residue.

Predicted aligned error. Predicted Aligned Error (PAE) is an AlphaFold confidence matrix: entry (i, j) is the expected error in the position of residue j, in ångströms, when the prediction is superimposed on the true structure at residue i. Low PAE within a block of residues means that block is internally rigid and well-predicted; high PAE between two blocks means their relative placement is uncertain even if each block individually is confident.

mmCIF coordinates. Structure coordinates are given as an mmCIF _atom_site loop: one row per atom with element, residue name, chain id, sequence number, and x/y/z position in Å. Only the four main-chain atoms per residue are included here; side chains are omitted to keep the record compact.

InterPro / GO / CATH / organism. Database cross-references. InterPro integrates a dozen domain/family signature databases into unified entries with residue-range hits. GO terms attach function/process/location labels with evidence codes. CATH codes position the fold in a four-level structural taxonomy. Organism is the NCBI-taxonomy species name.

Secondary structure (3-state, P-SEA). SS3 is a coarse helix/strand/coil call (letters a/b/c) made by the P-SEA algorithm from inter-Cα distances and dihedrals. It is less detailed than DSSP but needs only Cα positions.

Sequence. Sequence gives the chain of amino acids in standard one-letter code (A=alanine, C=cysteine, …, Y=tyrosine), read N→C. It is the only feature that is directly encoded by the gene; all structural features are derived from the folded form of this sequence.